Protein AF-A0A1J8Q5S9-F1 (afdb_monomer)

Foldseek 3Di:
DPDPVVVVVVVQVVLLVVLLVCLQDQEAAADDQHDLSSLLSQLPRQNHAYYEHEDPCQVVVVVSVVDPDRANARHQEYEYEDQDVVVVVVVVPDPSYVNHNYYYYDYDPVPPPPPDD

Structure (mmCIF, N/CA/C/O backbone):
data_AF-A0A1J8Q5S9-F1
#
_entry.id   AF-A0A1J8Q5S9-F1
#
loop_
_atom_site.group_PDB
_atom_site.id
_atom_site.type_symbol
_atom_site.label_atom_id
_atom_site.label_alt_id
_atom_site.label_comp_id
_atom_site.label_asym_id
_atom_site.label_entity_id
_atom_site.label_seq_id
_atom_site.pdbx_PDB_ins_code
_atom_site.Cartn_x
_atom_site.Cartn_y
_atom_site.Cartn_z
_atom_site.occupancy
_atom_site.B_iso_or_equiv
_atom_site.auth_seq_id
_atom_site.auth_comp_id
_atom_site.auth_asym_id
_atom_site.auth_atom_id
_atom_site.pdbx_PDB_model_num
ATOM 1 N N . MET A 1 1 ? -2.704 -5.771 -37.399 1.00 42.97 1 MET A N 1
ATOM 2 C CA . MET A 1 1 ? -1.958 -5.772 -36.122 1.00 42.97 1 MET A CA 1
ATOM 3 C C . MET A 1 1 ? -2.757 -4.924 -35.145 1.00 42.97 1 MET A C 1
ATOM 5 O O . MET A 1 1 ? -2.863 -3.734 -35.413 1.00 42.97 1 MET A O 1
ATOM 9 N N . PRO A 1 2 ? -3.425 -5.486 -34.123 1.00 45.12 2 PRO A N 1
ATOM 10 C CA . PRO A 1 2 ? -4.160 -4.662 -33.169 1.00 45.12 2 PRO A CA 1
ATOM 11 C C . PRO A 1 2 ? -3.167 -3.843 -32.331 1.00 45.12 2 PRO A C 1
ATOM 13 O O . PRO A 1 2 ? -2.099 -4.336 -31.963 1.00 45.12 2 PRO A O 1
ATOM 16 N N . ASN A 1 3 ? -3.511 -2.577 -32.092 1.00 44.75 3 ASN A N 1
ATOM 17 C CA . ASN A 1 3 ? -2.726 -1.609 -31.327 1.00 44.75 3 ASN A CA 1
ATOM 18 C C . ASN A 1 3 ? -2.443 -2.147 -29.916 1.00 44.75 3 ASN A C 1
ATOM 20 O O . ASN A 1 3 ? -3.359 -2.245 -29.102 1.00 44.75 3 ASN A O 1
ATOM 24 N N . ARG A 1 4 ? -1.175 -2.456 -29.610 1.00 51.84 4 ARG A N 1
ATOM 25 C CA . ARG A 1 4 ? -0.734 -2.925 -28.279 1.00 51.84 4 ARG A CA 1
ATOM 26 C C . ARG A 1 4 ? -1.072 -1.938 -27.149 1.00 51.84 4 ARG A C 1
ATOM 28 O O . ARG A 1 4 ? -1.242 -2.346 -26.003 1.00 51.84 4 ARG A O 1
ATOM 35 N N . GLU A 1 5 ? -1.212 -0.656 -27.468 1.00 51.53 5 GLU A N 1
ATOM 36 C CA . GLU A 1 5 ? -1.562 0.395 -26.505 1.00 51.53 5 GLU A CA 1
ATOM 37 C C . GLU A 1 5 ? -3.039 0.358 -26.086 1.00 51.53 5 GLU A C 1
ATOM 39 O O . GLU A 1 5 ? -3.342 0.544 -24.909 1.00 51.53 5 GLU A O 1
ATOM 44 N N . GLY A 1 6 ? -3.950 0.023 -27.010 1.00 52.69 6 GLY A N 1
ATOM 45 C CA . GLY A 1 6 ? -5.386 -0.061 -26.718 1.00 52.69 6 GLY A CA 1
ATOM 46 C C . GLY A 1 6 ? -5.711 -1.166 -25.713 1.00 52.69 6 GLY A C 1
ATOM 47 O O . GLY A 1 6 ? -6.517 -0.979 -24.810 1.00 52.69 6 GLY A O 1
ATOM 48 N N . THR A 1 7 ? -5.007 -2.295 -25.801 1.00 57.06 7 THR A N 1
ATOM 49 C CA . THR A 1 7 ? -5.205 -3.443 -24.903 1.00 57.06 7 THR A CA 1
ATOM 50 C C . THR A 1 7 ? -4.639 -3.195 -23.501 1.00 57.06 7 THR A C 1
ATOM 52 O O . THR A 1 7 ? -5.155 -3.718 -22.518 1.00 57.06 7 THR A O 1
ATOM 55 N N . THR A 1 8 ? -3.583 -2.385 -23.383 1.00 57.62 8 THR A N 1
ATOM 56 C CA . THR A 1 8 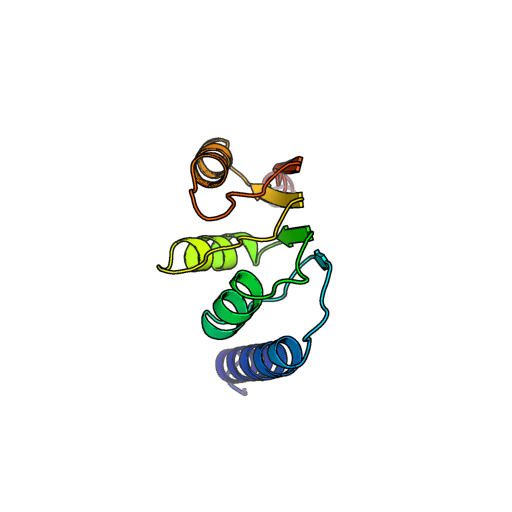? -2.894 -2.147 -22.103 1.00 57.62 8 THR A CA 1
ATOM 57 C C . THR A 1 8 ? -3.687 -1.193 -21.201 1.00 57.62 8 THR A C 1
ATOM 59 O O . THR A 1 8 ? -3.770 -1.409 -19.990 1.00 57.62 8 THR A O 1
ATOM 62 N N . LEU A 1 9 ? -4.325 -0.172 -21.785 1.00 62.06 9 LEU A N 1
ATOM 63 C CA . LEU A 1 9 ? -5.165 0.780 -21.051 1.00 62.06 9 LEU A CA 1
ATOM 64 C C . LEU A 1 9 ? -6.475 0.149 -20.556 1.00 62.06 9 LEU A C 1
ATOM 66 O O . LEU A 1 9 ? -6.868 0.386 -19.413 1.00 62.06 9 LEU A O 1
ATOM 70 N N . GLU A 1 10 ? -7.117 -0.702 -21.362 1.00 69.19 10 GLU A N 1
ATOM 71 C CA . GLU A 1 10 ? -8.340 -1.406 -20.945 1.00 69.19 10 GLU A CA 1
ATOM 72 C C . GLU A 1 10 ? -8.089 -2.377 -19.785 1.00 69.19 10 GLU A C 1
ATOM 74 O O . GLU A 1 10 ? -8.855 -2.405 -18.820 1.00 69.19 10 GLU A O 1
ATOM 79 N N . VAL A 1 11 ? -6.978 -3.122 -19.824 1.00 68.00 11 VAL A N 1
ATOM 80 C CA . VAL A 1 11 ? -6.598 -4.039 -18.738 1.00 68.00 11 VAL A CA 1
ATOM 81 C C . VAL A 1 11 ? -6.295 -3.273 -17.446 1.00 68.00 11 VAL A C 1
ATOM 83 O O . VAL A 1 11 ? -6.718 -3.705 -16.374 1.00 68.00 11 VAL A O 1
ATOM 86 N N . SER A 1 12 ? -5.625 -2.116 -17.528 1.00 67.44 12 SER A N 1
ATOM 87 C CA . SER A 1 12 ? -5.387 -1.254 -16.360 1.00 67.44 12 SER A CA 1
ATOM 88 C C . SER A 1 12 ? -6.699 -0.733 -15.762 1.00 67.44 12 SER A C 1
ATOM 90 O O . SER A 1 12 ? -6.877 -0.783 -14.545 1.00 67.44 12 SER A O 1
ATOM 92 N N . SER A 1 13 ? -7.659 -0.324 -16.600 1.00 74.00 13 SER A N 1
ATOM 93 C CA . SER A 1 13 ? -8.976 0.133 -16.140 1.00 74.00 13 SER A CA 1
ATOM 94 C C . SER A 1 13 ? -9.761 -0.980 -15.440 1.00 74.00 13 SER A C 1
ATOM 96 O O . SER A 1 13 ? -10.258 -0.778 -14.334 1.00 74.00 13 SER A O 1
ATOM 98 N N . LEU A 1 14 ? -9.826 -2.176 -16.031 1.00 76.62 14 LEU A N 1
ATOM 99 C CA . LEU A 1 14 ? -10.545 -3.313 -15.449 1.00 76.62 14 LEU A CA 1
ATOM 100 C C . LEU A 1 14 ? -9.934 -3.760 -14.109 1.00 76.62 14 LEU A C 1
ATOM 102 O O . LEU A 1 14 ? -10.652 -4.090 -13.158 1.00 76.62 14 LEU A O 1
ATOM 106 N N . LEU A 1 15 ? -8.601 -3.745 -14.013 1.00 73.81 15 LEU A N 1
ATOM 107 C CA . LEU A 1 15 ? -7.886 -4.039 -12.772 1.00 73.81 15 LEU A CA 1
ATOM 108 C C . LEU A 1 15 ? -8.162 -2.979 -11.708 1.00 73.81 15 LEU A C 1
ATOM 110 O O . LEU A 1 15 ? -8.454 -3.344 -10.571 1.00 73.81 15 LEU A O 1
ATOM 114 N N . SER A 1 16 ? -8.131 -1.695 -12.070 1.00 76.19 16 SER A N 1
ATOM 115 C CA . SER A 1 16 ? -8.490 -0.596 -11.170 1.00 76.19 16 SER A CA 1
ATOM 116 C C . SER A 1 16 ? -9.916 -0.729 -10.630 1.00 76.19 16 SER A C 1
ATOM 118 O O . SER A 1 16 ? -10.147 -0.499 -9.443 1.00 76.19 16 SER A O 1
ATOM 120 N N . ASP A 1 17 ? -10.877 -1.131 -11.457 1.00 79.56 17 ASP A N 1
ATOM 121 C CA . ASP A 1 17 ? -12.272 -1.321 -11.043 1.00 79.56 17 ASP A CA 1
ATOM 122 C C . ASP A 1 17 ? -12.416 -2.492 -10.072 1.00 79.56 17 ASP A C 1
ATOM 124 O O . ASP A 1 17 ? -13.043 -2.373 -9.016 1.00 79.56 17 ASP A O 1
ATOM 128 N N . THR A 1 18 ? -11.755 -3.604 -10.391 1.00 78.81 18 THR A N 1
ATOM 129 C CA . THR A 1 18 ? -11.713 -4.796 -9.538 1.00 78.81 18 THR A CA 1
ATOM 130 C C . THR A 1 18 ? -11.089 -4.468 -8.185 1.00 78.81 18 THR A C 1
ATOM 132 O O . THR A 1 18 ? -11.633 -4.805 -7.135 1.00 78.81 18 THR A O 1
ATOM 135 N N . VAL A 1 19 ? -9.981 -3.735 -8.193 1.00 78.00 19 VAL A N 1
ATOM 136 C CA . VAL A 1 19 ? -9.283 -3.259 -7.002 1.00 78.00 19 VAL A CA 1
ATOM 137 C C . VAL A 1 19 ? -10.174 -2.378 -6.123 1.00 78.00 19 VAL A C 1
ATOM 139 O O . VAL A 1 19 ? -10.199 -2.563 -4.906 1.00 78.00 19 VAL A O 1
ATOM 142 N N . ARG A 1 20 ? -10.951 -1.461 -6.713 1.00 77.69 20 ARG A N 1
ATOM 143 C CA . ARG A 1 20 ? -11.864 -0.577 -5.967 1.00 77.69 20 ARG A CA 1
ATOM 144 C C . ARG A 1 20 ? -13.019 -1.323 -5.291 1.00 77.69 20 ARG A C 1
ATOM 146 O O . ARG A 1 20 ? -13.657 -0.782 -4.390 1.00 77.69 20 ARG A O 1
ATOM 153 N N . SER A 1 21 ? -13.281 -2.573 -5.675 1.00 78.75 21 SER A N 1
ATOM 154 C CA . SER A 1 21 ? -14.240 -3.434 -4.971 1.00 78.75 21 SER A CA 1
ATOM 155 C C . SER A 1 21 ? -13.683 -4.013 -3.655 1.00 78.75 21 SER A C 1
ATOM 157 O O . SER A 1 21 ? -14.452 -4.433 -2.783 1.00 78.75 21 SER A O 1
ATOM 159 N N . CYS A 1 22 ? -12.359 -3.986 -3.455 1.00 80.81 22 CYS A N 1
ATOM 160 C CA . CYS A 1 22 ? -11.676 -4.582 -2.307 1.00 80.81 22 CYS A CA 1
ATOM 161 C C . CYS A 1 22 ? -11.723 -3.690 -1.053 1.00 80.81 22 CYS A C 1
ATOM 163 O O . CYS A 1 22 ? -10.738 -3.065 -0.670 1.00 80.81 22 CYS A O 1
ATOM 165 N N . LYS A 1 23 ? -12.849 -3.719 -0.330 1.00 84.12 23 LYS A N 1
ATOM 166 C CA . LYS A 1 23 ? -13.087 -2.891 0.876 1.00 84.12 23 LYS A CA 1
ATOM 167 C C . LYS A 1 23 ? -12.310 -3.295 2.137 1.00 84.12 23 LYS A C 1
ATOM 169 O O . LYS A 1 23 ? -12.392 -2.605 3.148 1.00 84.12 23 LYS A O 1
ATOM 174 N N . ARG A 1 24 ? -11.644 -4.451 2.131 1.00 88.38 24 ARG A N 1
ATOM 175 C CA . ARG A 1 24 ? -10.965 -5.028 3.311 1.00 88.38 24 ARG A CA 1
ATOM 176 C C . ARG A 1 24 ? -9.521 -5.417 3.024 1.00 88.38 24 ARG A C 1
ATOM 178 O O . ARG A 1 24 ? -8.978 -6.306 3.677 1.00 88.38 24 ARG A O 1
ATOM 185 N N . LEU A 1 25 ? -8.919 -4.809 2.006 1.00 89.94 25 LEU A N 1
ATOM 186 C CA . LEU A 1 25 ? -7.538 -5.100 1.663 1.00 89.94 25 LEU A CA 1
ATOM 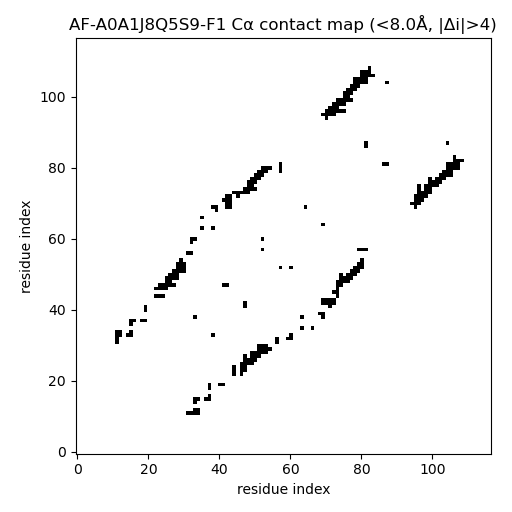187 C C . LEU A 1 25 ? -6.625 -4.630 2.801 1.00 89.94 25 LEU A C 1
ATOM 189 O O . LEU A 1 25 ? -6.642 -3.458 3.168 1.00 89.94 25 LEU A O 1
ATOM 193 N N . VAL A 1 26 ? -5.856 -5.564 3.363 1.00 91.75 26 VAL A N 1
ATOM 194 C CA . VAL A 1 26 ? -4.915 -5.285 4.461 1.00 91.75 26 VAL A CA 1
ATOM 195 C C . VAL A 1 26 ? -3.499 -5.072 3.947 1.00 91.75 26 VAL A C 1
ATOM 197 O O . VAL A 1 26 ? -2.750 -4.255 4.480 1.00 91.75 26 VAL A O 1
ATOM 200 N N . LYS A 1 27 ? -3.124 -5.815 2.904 1.00 92.25 27 LYS A N 1
ATOM 201 C CA . LYS A 1 27 ? -1.784 -5.788 2.324 1.00 92.25 27 LYS A CA 1
ATOM 202 C C . LYS A 1 27 ? -1.887 -5.675 0.812 1.00 92.25 27 LYS A C 1
ATOM 204 O O . LYS A 1 27 ? -2.545 -6.509 0.191 1.00 92.25 27 LYS A O 1
ATOM 209 N N . LEU A 1 28 ? -1.215 -4.685 0.238 1.00 88.56 28 LEU A N 1
ATOM 210 C CA . LEU A 1 28 ? -1.062 -4.526 -1.202 1.00 88.56 28 LEU A CA 1
ATOM 211 C C . LEU A 1 28 ? 0.399 -4.764 -1.574 1.00 88.56 28 LEU A C 1
ATOM 213 O O . LEU A 1 28 ? 1.254 -3.928 -1.306 1.00 88.56 28 LEU A O 1
ATOM 217 N N . ASN A 1 29 ? 0.675 -5.907 -2.197 1.00 86.62 29 ASN A N 1
ATOM 218 C CA . ASN A 1 29 ? 2.019 -6.293 -2.615 1.00 86.62 29 ASN A CA 1
ATOM 219 C C . ASN A 1 29 ? 2.087 -6.351 -4.136 1.00 86.62 29 ASN A C 1
ATOM 221 O O . ASN A 1 29 ? 1.243 -7.003 -4.746 1.00 86.62 29 ASN A O 1
ATOM 225 N N . ARG A 1 30 ? 3.124 -5.750 -4.729 1.00 81.25 30 ARG A N 1
ATOM 226 C CA . ARG A 1 30 ? 3.376 -5.778 -6.181 1.00 81.25 30 ARG A CA 1
ATOM 227 C C . ARG A 1 30 ? 2.140 -5.359 -6.992 1.00 81.25 30 ARG A C 1
ATOM 229 O O . ARG A 1 30 ? 1.684 -6.147 -7.823 1.00 81.25 30 ARG A O 1
ATOM 236 N N . PRO A 1 31 ? 1.565 -4.164 -6.748 1.00 78.12 31 PRO A N 1
ATOM 237 C CA . PRO A 1 31 ? 0.444 -3.716 -7.556 1.00 78.12 31 PRO A CA 1
ATOM 238 C C . PRO A 1 31 ? 0.849 -3.672 -9.041 1.00 78.12 31 PRO A C 1
ATOM 240 O O . PRO A 1 31 ? 1.983 -3.284 -9.356 1.00 78.12 31 PRO A O 1
ATOM 243 N N . PRO A 1 32 ? -0.053 -4.072 -9.958 1.00 75.06 32 PRO A N 1
ATOM 244 C CA . PRO A 1 32 ? 0.146 -3.847 -11.385 1.00 75.06 32 PRO A CA 1
ATOM 245 C C . PRO A 1 32 ? 0.154 -2.337 -11.683 1.00 75.06 32 PRO A C 1
ATOM 247 O O . PRO A 1 32 ? 0.021 -1.510 -10.781 1.00 75.06 32 PRO A O 1
ATOM 250 N N . LEU A 1 33 ? 0.295 -1.950 -12.952 1.00 75.94 33 LEU A N 1
ATOM 251 C CA . LEU A 1 33 ? 0.148 -0.545 -13.327 1.00 75.94 33 LEU A CA 1
ATOM 252 C C . LEU A 1 33 ? -1.309 -0.101 -13.116 1.00 75.94 33 LEU A C 1
ATOM 254 O O . LEU A 1 33 ? -2.209 -0.487 -13.866 1.00 75.94 33 LEU A O 1
ATOM 258 N N . LEU A 1 34 ? -1.523 0.692 -12.070 1.00 77.38 34 LEU A N 1
ATOM 259 C CA . LEU A 1 34 ? -2.819 1.222 -11.666 1.00 77.38 34 LEU A CA 1
ATOM 260 C C . LEU A 1 34 ? -2.942 2.693 -12.053 1.00 77.38 34 LEU A C 1
ATOM 262 O O . LEU A 1 34 ? -1.958 3.430 -12.050 1.00 77.38 34 LEU A O 1
ATOM 266 N N . ASN A 1 35 ? -4.165 3.127 -12.343 1.00 78.75 35 ASN A N 1
ATOM 267 C CA . ASN A 1 35 ? -4.461 4.540 -12.564 1.00 78.75 35 ASN A CA 1
ATOM 268 C C . ASN A 1 35 ? -4.553 5.331 -11.241 1.00 78.75 35 ASN A C 1
ATOM 270 O O . ASN A 1 35 ? -4.694 4.761 -10.157 1.00 78.75 35 ASN A O 1
ATOM 274 N N . SER A 1 36 ? -4.516 6.664 -11.338 1.00 78.88 36 SER A N 1
ATOM 275 C CA . SER A 1 36 ? -4.600 7.582 -10.188 1.00 78.88 36 SER A CA 1
ATOM 276 C C . SER A 1 36 ? -5.836 7.329 -9.303 1.00 78.88 36 SER A C 1
ATOM 278 O O . SER A 1 36 ? -5.742 7.309 -8.077 1.00 78.88 36 SER A O 1
ATOM 280 N N . ALA A 1 37 ? -6.988 7.006 -9.904 1.00 82.38 37 ALA A N 1
ATOM 281 C CA . ALA A 1 37 ? -8.217 6.712 -9.162 1.00 82.38 37 ALA A CA 1
ATOM 282 C C . ALA A 1 37 ? -8.098 5.483 -8.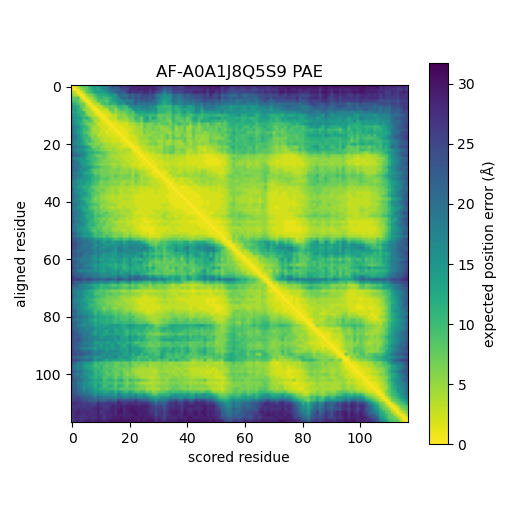238 1.00 82.38 37 ALA A C 1
ATOM 284 O O . ALA A 1 37 ? -8.658 5.479 -7.140 1.00 82.38 37 ALA A O 1
ATOM 285 N N . ALA A 1 38 ? -7.374 4.441 -8.656 1.00 84.19 38 ALA A N 1
ATOM 286 C CA . ALA A 1 38 ? -7.126 3.271 -7.818 1.00 84.19 38 ALA A CA 1
ATOM 287 C C . ALA A 1 38 ? -6.150 3.582 -6.675 1.00 84.19 38 ALA A C 1
ATOM 289 O O . ALA A 1 38 ? -6.380 3.149 -5.546 1.00 84.19 38 ALA A O 1
ATOM 290 N N . TRP A 1 39 ? -5.115 4.386 -6.929 1.00 85.56 39 TRP A N 1
ATOM 291 C CA . TRP A 1 39 ? -4.212 4.851 -5.874 1.00 85.56 39 TRP A CA 1
ATOM 292 C C . TRP A 1 39 ? -4.929 5.715 -4.836 1.00 85.56 39 TRP A C 1
ATOM 294 O O . TRP A 1 39 ? -4.771 5.470 -3.642 1.00 85.56 39 TRP A O 1
ATOM 304 N N . LYS A 1 40 ? -5.808 6.627 -5.271 1.00 85.50 40 LYS A N 1
ATOM 305 C CA . LYS A 1 40 ? -6.642 7.445 -4.376 1.00 85.50 40 LYS A CA 1
ATOM 306 C C . LYS A 1 40 ? -7.624 6.617 -3.551 1.00 85.50 40 LYS A C 1
ATOM 308 O O . LYS A 1 40 ? -7.929 6.954 -2.40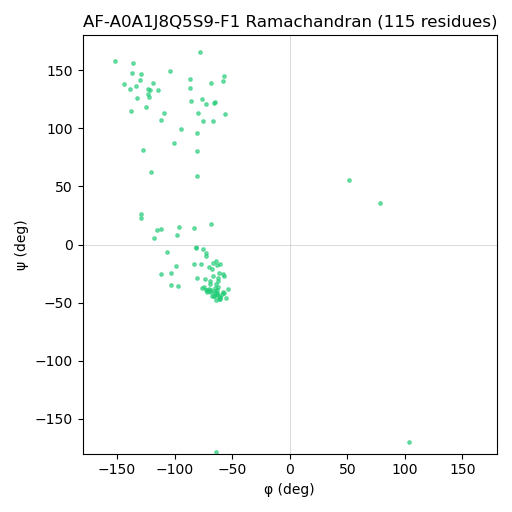9 1.00 85.50 40 LYS A O 1
ATOM 313 N N . TYR A 1 41 ? -8.137 5.524 -4.109 1.00 87.69 41 TYR A N 1
ATOM 314 C CA . TYR A 1 41 ? -8.952 4.586 -3.340 1.00 87.69 41 TYR A CA 1
ATOM 315 C C . TYR A 1 41 ? -8.131 3.897 -2.244 1.00 87.69 41 TYR A C 1
ATOM 317 O O . TYR A 1 41 ? -8.590 3.783 -1.110 1.00 87.69 41 TYR A O 1
ATOM 325 N N . PHE A 1 42 ? -6.915 3.456 -2.571 1.00 87.00 42 PHE A N 1
ATOM 326 C CA . PHE A 1 42 ? -6.048 2.763 -1.624 1.00 87.00 42 PHE A CA 1
ATOM 327 C C . PHE A 1 42 ? -5.490 3.651 -0.522 1.00 87.00 42 PHE A C 1
ATOM 329 O O . PHE A 1 42 ? -5.428 3.187 0.615 1.00 87.00 42 PHE A O 1
ATOM 336 N N . SER A 1 43 ? -5.122 4.897 -0.823 1.00 86.56 43 SER A N 1
ATOM 337 C CA . SER A 1 43 ? -4.663 5.846 0.195 1.00 86.56 43 SER A CA 1
ATOM 338 C C . SER A 1 43 ? -5.722 6.036 1.287 1.00 86.56 43 SER A C 1
ATOM 340 O O . SER A 1 43 ? -5.433 5.927 2.476 1.00 86.56 43 SER A O 1
ATOM 342 N N . ASN A 1 44 ? -6.988 6.137 0.879 1.00 88.25 44 ASN A N 1
ATOM 343 C CA . ASN A 1 44 ? -8.130 6.296 1.777 1.00 88.25 44 ASN A CA 1
ATOM 344 C C . ASN A 1 44 ? -8.644 4.995 2.416 1.00 88.25 44 ASN A C 1
ATOM 346 O O . ASN A 1 44 ? -9.600 5.037 3.194 1.00 88.25 44 ASN A O 1
ATOM 350 N N . LEU A 1 45 ? -8.073 3.828 2.100 1.00 90.19 45 LEU A N 1
ATOM 351 C CA . LEU A 1 45 ? -8.594 2.559 2.599 1.00 90.19 45 LEU A CA 1
ATOM 352 C C . LEU A 1 45 ? -8.135 2.325 4.052 1.00 90.19 45 LEU A C 1
ATOM 354 O O . LEU A 1 45 ? -6.956 2.055 4.286 1.00 90.19 45 LEU A O 1
ATOM 358 N N . PRO A 1 46 ? -9.042 2.333 5.052 1.00 89.25 46 PRO A N 1
ATOM 359 C CA . PRO A 1 46 ? -8.647 2.285 6.461 1.00 89.25 46 PRO A CA 1
ATOM 360 C C . PRO A 1 46 ? -8.063 0.937 6.883 1.00 89.25 46 PRO A C 1
ATOM 362 O O . PRO A 1 46 ? -7.396 0.832 7.908 1.00 89.25 46 PRO A O 1
ATOM 365 N N . THR A 1 47 ? -8.324 -0.114 6.106 1.00 91.94 47 THR A N 1
ATOM 366 C CA . THR A 1 47 ? -7.798 -1.449 6.378 1.00 91.94 47 THR A CA 1
ATOM 367 C C . THR A 1 47 ? -6.386 -1.646 5.848 1.00 91.94 47 THR A C 1
ATOM 369 O O . THR A 1 47 ? -5.747 -2.613 6.258 1.00 91.94 47 THR A O 1
ATOM 372 N N . LEU A 1 48 ? -5.910 -0.782 4.944 1.00 92.62 48 LEU A N 1
ATOM 373 C CA . LEU A 1 48 ? -4.623 -0.956 4.286 1.00 92.62 48 LEU A CA 1
ATOM 374 C C . LEU A 1 48 ? -3.486 -0.610 5.251 1.00 92.62 48 LEU A C 1
ATOM 376 O O . LEU A 1 48 ? -3.223 0.551 5.543 1.00 92.62 48 LEU A O 1
ATOM 380 N N . ASP A 1 49 ? -2.808 -1.647 5.730 1.00 93.62 49 ASP A N 1
ATOM 381 C CA . ASP A 1 49 ? -1.728 -1.554 6.714 1.00 93.62 49 ASP A CA 1
ATOM 382 C C . ASP A 1 49 ? -0.346 -1.702 6.064 1.00 93.62 49 ASP A C 1
ATOM 384 O O . ASP A 1 49 ? 0.626 -1.076 6.489 1.00 93.62 49 ASP A O 1
ATOM 388 N N . THR A 1 50 ? -0.241 -2.536 5.027 1.00 93.12 50 THR A N 1
ATOM 389 C CA . THR A 1 50 ? 1.026 -2.825 4.349 1.00 93.12 50 THR A CA 1
ATOM 390 C C . THR A 1 50 ? 0.934 -2.489 2.867 1.00 93.12 50 THR A C 1
ATOM 392 O O . THR A 1 50 ? 0.061 -3.006 2.168 1.00 93.12 50 THR A O 1
ATOM 395 N N . LEU A 1 51 ? 1.874 -1.687 2.375 1.00 89.88 51 LEU A N 1
ATOM 396 C CA . LEU A 1 51 ? 2.026 -1.364 0.962 1.00 89.88 51 LEU A CA 1
ATOM 397 C C . LEU A 1 51 ? 3.433 -1.740 0.500 1.00 89.88 51 LEU A C 1
ATOM 399 O O . LEU A 1 51 ? 4.428 -1.384 1.128 1.00 89.88 51 LEU A O 1
ATOM 403 N N . SER A 1 52 ? 3.536 -2.479 -0.598 1.00 88.88 52 SER A N 1
ATOM 404 C CA . SER A 1 52 ? 4.824 -2.863 -1.160 1.00 88.88 52 SER A CA 1
ATOM 405 C C . SER A 1 52 ? 4.837 -2.750 -2.681 1.00 88.88 52 SER A C 1
ATOM 407 O O . SER A 1 52 ? 4.125 -3.480 -3.374 1.00 88.88 52 SER A O 1
ATOM 409 N N . ILE A 1 53 ? 5.660 -1.842 -3.201 1.00 82.31 53 ILE A N 1
ATOM 410 C CA . ILE A 1 53 ? 5.729 -1.473 -4.618 1.00 82.31 53 ILE A CA 1
ATOM 411 C C . ILE A 1 53 ? 7.033 -2.010 -5.204 1.00 82.31 53 ILE A C 1
ATOM 413 O O . ILE A 1 53 ? 8.120 -1.573 -4.839 1.00 82.31 53 ILE A O 1
ATOM 417 N N . PHE A 1 54 ? 6.940 -2.972 -6.122 1.00 76.50 54 PHE A N 1
ATOM 418 C CA . PHE A 1 54 ? 8.117 -3.622 -6.690 1.00 76.50 54 PHE A CA 1
ATOM 419 C C . PHE A 1 54 ? 7.998 -3.809 -8.212 1.00 76.50 54 PHE A C 1
ATOM 421 O O . PHE A 1 54 ? 6.905 -4.095 -8.694 1.00 76.50 54 PHE A O 1
ATOM 428 N N . GLY A 1 55 ? 9.124 -3.754 -8.939 1.00 63.88 55 GLY A N 1
ATOM 429 C CA . GLY A 1 55 ? 9.214 -4.076 -10.375 1.00 63.88 55 GLY A CA 1
ATOM 430 C C . GLY A 1 55 ? 9.318 -2.862 -11.310 1.00 63.88 55 GLY A C 1
ATOM 431 O O . GLY A 1 55 ? 9.503 -1.736 -10.869 1.00 63.88 55 GLY A O 1
ATOM 432 N N . SER A 1 56 ? 9.187 -3.070 -12.624 1.00 57.59 56 SER A N 1
ATOM 433 C CA . SER A 1 56 ? 9.258 -1.997 -13.639 1.00 57.59 56 SER A CA 1
ATOM 434 C C . SER A 1 56 ? 8.141 -0.949 -13.518 1.00 57.59 56 SER A C 1
ATOM 436 O O . SER A 1 56 ? 8.274 0.161 -14.030 1.00 57.59 56 SER A O 1
ATOM 438 N N . SER A 1 57 ? 7.063 -1.271 -12.797 1.00 56.56 57 SER A N 1
ATOM 439 C CA . SER A 1 57 ? 5.973 -0.353 -12.451 1.00 56.56 57 SER A CA 1
ATOM 440 C C . SER A 1 57 ? 6.356 0.677 -11.386 1.00 56.56 57 SER A C 1
ATOM 442 O O . SER A 1 57 ? 5.572 1.584 -11.122 1.00 56.56 57 SER A O 1
ATOM 444 N N . VAL A 1 58 ? 7.543 0.567 -10.783 1.00 59.16 58 VAL A N 1
ATOM 445 C CA . VAL A 1 58 ? 8.031 1.444 -9.712 1.00 59.16 58 VAL A CA 1
ATOM 446 C C . VAL A 1 58 ? 8.127 2.904 -10.161 1.00 59.16 58 VAL A C 1
ATOM 448 O O . VAL A 1 58 ? 7.600 3.769 -9.471 1.00 59.16 58 VAL A O 1
ATOM 451 N N . LEU A 1 59 ? 8.702 3.183 -11.336 1.00 58.38 59 LEU A N 1
ATOM 452 C CA . LEU A 1 59 ? 8.822 4.558 -11.848 1.00 58.38 59 LEU A CA 1
ATOM 453 C C . LEU A 1 59 ? 7.447 5.200 -12.090 1.00 58.38 59 LEU A C 1
ATOM 455 O O . LEU A 1 59 ? 7.215 6.337 -11.694 1.00 58.38 59 LEU A O 1
ATOM 459 N N . GLY A 1 60 ? 6.512 4.446 -12.680 1.00 59.84 60 GLY A N 1
ATOM 460 C CA . GLY A 1 60 ? 5.139 4.914 -12.895 1.00 59.84 60 GLY A CA 1
ATOM 461 C C . GLY A 1 60 ? 4.342 5.048 -11.596 1.00 59.84 60 GLY A C 1
ATOM 462 O O . GLY A 1 60 ? 3.542 5.964 -11.462 1.00 59.84 60 GLY A O 1
ATOM 463 N N . SER A 1 61 ? 4.582 4.175 -10.617 1.00 64.31 61 SER A N 1
ATOM 464 C CA . SER A 1 61 ? 3.908 4.229 -9.316 1.00 64.31 61 SER A CA 1
ATOM 465 C C . SER A 1 61 ? 4.413 5.395 -8.469 1.00 64.31 61 SER A C 1
ATOM 467 O O . SER A 1 61 ? 3.603 6.062 -7.844 1.00 64.31 61 SER A O 1
ATOM 469 N N . PHE A 1 62 ? 5.717 5.697 -8.484 1.00 65.25 62 PHE A N 1
AT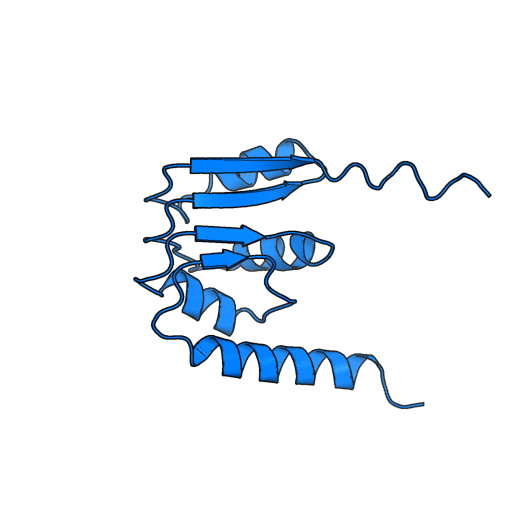OM 470 C CA . PHE A 1 62 ? 6.270 6.864 -7.788 1.00 65.25 62 PHE A CA 1
ATOM 471 C C . PHE A 1 62 ? 5.844 8.187 -8.415 1.00 65.25 62 PHE A C 1
ATOM 473 O O . PHE A 1 62 ? 5.489 9.099 -7.677 1.00 65.25 62 PHE A O 1
ATOM 480 N N . ALA A 1 63 ? 5.774 8.262 -9.746 1.00 63.88 63 ALA A N 1
ATOM 481 C CA . ALA A 1 63 ? 5.216 9.425 -10.434 1.00 63.88 63 ALA A CA 1
ATOM 482 C C . ALA A 1 63 ? 3.729 9.656 -10.096 1.00 63.88 63 ALA A C 1
ATOM 484 O O . ALA A 1 63 ? 3.253 10.785 -10.120 1.00 63.88 63 ALA A O 1
ATOM 485 N N . LEU A 1 64 ? 2.990 8.591 -9.767 1.00 63.06 64 LEU A N 1
ATOM 486 C CA . LEU A 1 64 ? 1.609 8.689 -9.286 1.00 63.06 64 LEU A CA 1
ATOM 487 C C . LEU A 1 64 ? 1.533 9.033 -7.795 1.00 63.06 64 LEU A C 1
ATOM 489 O O . LEU A 1 64 ? 0.580 9.686 -7.392 1.00 63.06 64 LEU A O 1
ATOM 493 N N . LEU A 1 65 ? 2.532 8.643 -6.996 1.00 66.62 65 LEU A N 1
ATOM 494 C CA . LEU A 1 65 ? 2.708 9.156 -5.635 1.00 66.62 65 LEU A CA 1
ATOM 495 C C . LEU A 1 65 ? 3.065 10.649 -5.636 1.00 66.62 65 LEU A C 1
ATOM 497 O O . LEU A 1 65 ? 2.764 11.335 -4.674 1.00 66.62 65 LEU A O 1
ATOM 501 N N . ASP A 1 66 ? 3.696 11.161 -6.695 1.00 63.56 66 ASP A N 1
ATOM 502 C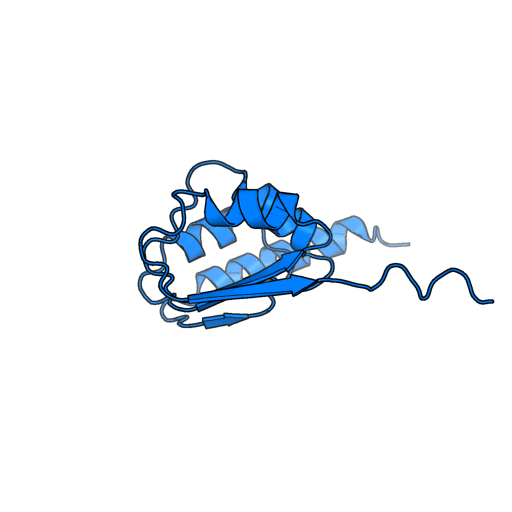 CA . ASP A 1 66 ? 3.936 12.598 -6.910 1.00 63.56 66 ASP A CA 1
ATOM 503 C C . ASP A 1 66 ? 2.689 13.381 -7.363 1.00 63.56 66 ASP A C 1
ATOM 505 O O . ASP A 1 66 ? 2.768 14.597 -7.518 1.00 63.56 66 ASP A O 1
ATOM 509 N N . GLN A 1 67 ? 1.544 12.724 -7.595 1.00 61.44 67 GLN A N 1
ATOM 510 C CA . GLN A 1 67 ? 0.284 13.433 -7.829 1.00 61.44 67 GLN A CA 1
ATOM 511 C C . GLN A 1 67 ? -0.413 13.757 -6.505 1.00 61.44 67 GLN A C 1
ATOM 513 O O . GLN A 1 67 ? -0.551 12.894 -5.639 1.00 61.44 67 GLN A O 1
ATOM 518 N N . ASP A 1 68 ? -0.885 14.999 -6.393 1.00 58.69 68 ASP A N 1
ATOM 519 C CA . ASP A 1 68 ? -1.478 15.555 -5.176 1.00 58.69 68 ASP A CA 1
ATOM 520 C C . ASP A 1 68 ? -2.688 14.748 -4.643 1.00 58.69 68 ASP A C 1
ATOM 522 O O . ASP A 1 68 ? -3.520 14.232 -5.399 1.00 58.69 68 ASP A O 1
ATOM 526 N N . ASP A 1 69 ? -2.785 14.711 -3.306 1.00 68.38 69 ASP A N 1
ATOM 527 C CA . ASP A 1 69 ? -3.824 14.113 -2.444 1.00 68.38 69 ASP A CA 1
ATOM 528 C C . ASP A 1 69 ? -3.799 12.579 -2.235 1.00 68.38 69 ASP A C 1
ATOM 530 O O . ASP A 1 69 ? -4.856 11.939 -2.105 1.00 68.38 69 ASP A O 1
ATOM 534 N N . LEU A 1 70 ? -2.619 11.951 -2.167 1.00 80.06 70 LEU A N 1
ATOM 535 C CA . LEU A 1 70 ? -2.491 10.553 -1.728 1.00 80.06 70 LEU A CA 1
ATOM 536 C C . LEU A 1 70 ? -2.032 10.429 -0.270 1.00 80.06 70 LEU A C 1
ATOM 538 O O . LEU A 1 70 ? -0.862 10.204 0.009 1.00 80.06 70 LEU A O 1
ATOM 542 N N . ASP A 1 71 ? -2.986 10.446 0.659 1.00 81.94 71 ASP A N 1
ATOM 543 C CA . ASP A 1 71 ? -2.696 10.270 2.086 1.00 81.94 71 ASP A CA 1
ATOM 544 C C . ASP A 1 71 ? -2.848 8.809 2.531 1.00 81.94 71 ASP A C 1
ATOM 546 O O . ASP A 1 71 ? -3.950 8.340 2.813 1.00 81.94 71 ASP A O 1
ATOM 550 N N . PHE A 1 72 ? -1.749 8.065 2.645 1.00 85.81 72 PHE A N 1
ATOM 551 C CA . PHE A 1 72 ? -1.733 6.694 3.171 1.00 85.81 72 PHE A CA 1
ATOM 552 C C . PHE A 1 72 ? -1.761 6.677 4.706 1.00 85.81 72 PHE A C 1
ATOM 554 O O . PHE A 1 72 ? -0.890 6.112 5.374 1.00 85.81 72 PHE A O 1
ATOM 561 N N . LEU A 1 73 ? -2.815 7.263 5.282 1.00 84.62 73 LEU A N 1
ATOM 562 C CA . LEU A 1 73 ? -2.93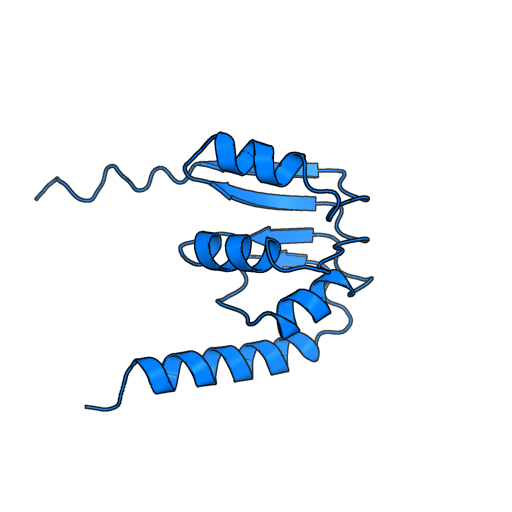8 7.530 6.720 1.00 84.62 73 LEU A CA 1
ATOM 563 C C . LEU A 1 73 ? -2.808 6.286 7.605 1.00 84.62 73 LEU A C 1
ATOM 565 O O . LEU A 1 73 ? -2.407 6.395 8.762 1.00 84.62 73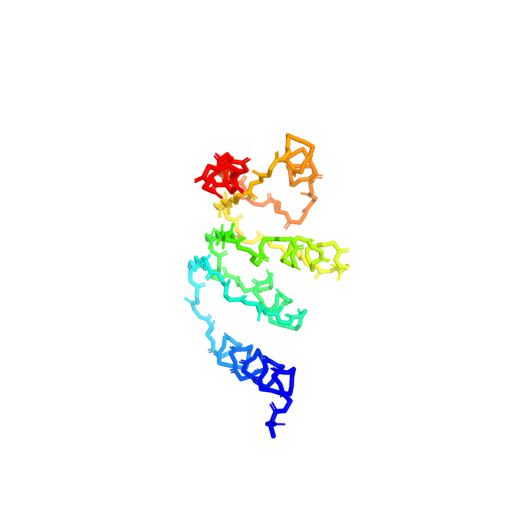 LEU A O 1
ATOM 569 N N . ASN A 1 74 ? -3.156 5.108 7.085 1.00 90.00 74 ASN A N 1
ATOM 570 C CA . ASN A 1 74 ? -3.219 3.863 7.854 1.00 90.00 74 ASN A CA 1
ATOM 571 C C . ASN A 1 74 ? -2.068 2.894 7.555 1.00 90.00 74 ASN A C 1
ATOM 573 O O . ASN A 1 74 ? -1.915 1.897 8.265 1.00 90.00 74 ASN A O 1
ATOM 577 N N . VAL A 1 75 ? -1.227 3.196 6.561 1.00 90.88 75 VAL A N 1
ATOM 578 C CA . VAL A 1 75 ? -0.111 2.327 6.187 1.00 90.88 75 VAL A CA 1
ATOM 579 C C . VAL A 1 75 ? 0.979 2.407 7.253 1.00 90.88 75 VAL A C 1
ATOM 581 O O . VAL A 1 75 ? 1.544 3.462 7.531 1.00 90.88 75 VAL A O 1
ATOM 584 N N . ARG A 1 76 ? 1.293 1.256 7.851 1.00 92.12 76 ARG A N 1
ATOM 585 C CA . ARG A 1 76 ? 2.329 1.096 8.882 1.00 92.12 76 ARG A CA 1
ATOM 586 C C . ARG A 1 76 ? 3.600 0.468 8.346 1.00 92.12 76 ARG A C 1
ATOM 588 O O . ARG A 1 76 ? 4.660 0.658 8.943 1.00 92.12 76 ARG A O 1
ATOM 595 N N . THR A 1 77 ? 3.490 -0.291 7.260 1.00 92.00 77 THR A N 1
ATOM 596 C CA . THR A 1 77 ? 4.622 -0.955 6.617 1.00 92.00 77 THR A CA 1
ATOM 597 C C . THR A 1 77 ? 4.679 -0.556 5.151 1.00 92.00 77 THR A C 1
ATOM 599 O O . THR A 1 77 ? 3.754 -0.863 4.401 1.00 92.00 77 THR A O 1
ATOM 602 N N . PHE A 1 78 ? 5.771 0.087 4.739 1.00 88.44 78 PHE A N 1
ATOM 603 C CA . PHE A 1 78 ? 6.0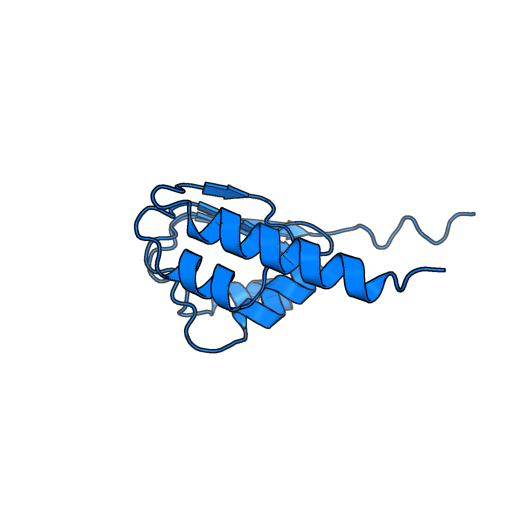20 0.448 3.344 1.00 88.44 78 PHE A CA 1
ATOM 604 C C . PHE A 1 78 ? 7.283 -0.237 2.825 1.00 88.44 78 PHE A C 1
ATOM 606 O O . PHE A 1 78 ? 8.277 -0.368 3.541 1.00 88.44 78 PHE A O 1
ATOM 613 N N . SER A 1 79 ? 7.264 -0.733 1.592 1.00 87.56 79 SER A N 1
ATOM 614 C CA . SER A 1 79 ? 8.442 -1.357 0.987 1.00 87.56 79 SER A CA 1
ATOM 615 C C . SER A 1 79 ? 8.542 -1.050 -0.495 1.00 87.56 79 SER A C 1
ATOM 617 O O . SER A 1 79 ? 7.534 -1.113 -1.195 1.00 87.56 79 SER A O 1
ATOM 619 N N . PHE A 1 80 ? 9.741 -0.748 -0.988 1.00 82.94 80 PHE A N 1
ATOM 620 C CA . PHE A 1 80 ? 9.921 -0.429 -2.403 1.00 82.94 80 PHE A CA 1
ATOM 621 C C . PHE A 1 80 ? 11.308 -0.757 -2.954 1.00 82.94 80 PHE A C 1
ATOM 623 O O . PHE A 1 80 ? 12.280 -0.849 -2.200 1.00 82.94 80 PHE A O 1
ATOM 630 N N . TYR A 1 81 ? 11.384 -0.926 -4.279 1.00 78.94 81 TYR A N 1
ATOM 631 C CA . TYR A 1 81 ? 12.658 -0.915 -5.001 1.00 78.94 81 TYR A CA 1
ATOM 632 C C . TYR A 1 81 ? 13.052 0.509 -5.383 1.00 78.94 81 TYR A C 1
ATOM 634 O O . TYR A 1 81 ? 12.208 1.294 -5.804 1.00 78.94 81 TYR A O 1
ATOM 642 N N . THR A 1 82 ? 14.341 0.811 -5.313 1.00 72.44 82 THR A N 1
ATOM 643 C CA . THR A 1 82 ? 14.927 2.021 -5.890 1.00 72.44 82 THR A CA 1
ATOM 644 C C . THR A 1 82 ? 16.226 1.693 -6.622 1.00 72.44 82 THR A C 1
ATOM 646 O O . THR A 1 82 ? 16.887 0.697 -6.322 1.00 72.44 82 THR A O 1
ATOM 649 N N . ARG A 1 83 ? 16.606 2.543 -7.578 1.00 73.00 83 ARG A N 1
ATOM 650 C CA . ARG A 1 83 ? 17.931 2.530 -8.214 1.00 73.00 83 ARG A CA 1
ATOM 651 C C . ARG A 1 83 ? 18.869 3.577 -7.624 1.00 73.00 83 ARG A C 1
ATOM 653 O O . ARG A 1 83 ? 20.079 3.463 -7.793 1.00 73.00 83 ARG A O 1
ATOM 660 N N . MET A 1 84 ? 18.334 4.582 -6.933 1.00 70.19 84 MET A N 1
ATOM 661 C CA . MET A 1 84 ? 19.104 5.695 -6.390 1.00 70.19 84 MET A CA 1
ATOM 662 C C . MET A 1 84 ? 18.784 5.928 -4.912 1.00 70.19 84 MET A C 1
ATOM 664 O O . MET A 1 84 ? 17.636 5.884 -4.469 1.00 70.19 84 MET A O 1
ATOM 668 N N . ALA A 1 85 ? 19.817 6.258 -4.136 1.00 68.12 85 ALA A N 1
ATOM 669 C CA . ALA A 1 85 ? 19.647 6.688 -2.747 1.00 68.12 85 ALA A CA 1
ATOM 670 C C . ALA A 1 85 ? 18.812 7.983 -2.629 1.00 68.12 85 ALA A C 1
ATOM 672 O O . ALA A 1 85 ? 18.175 8.220 -1.604 1.00 68.12 85 ALA A O 1
ATOM 673 N N . ALA A 1 86 ? 18.780 8.805 -3.685 1.00 68.81 86 ALA A N 1
ATOM 674 C CA . ALA A 1 86 ? 17.940 9.998 -3.749 1.00 68.81 86 ALA A CA 1
ATOM 675 C C . ALA A 1 86 ? 16.446 9.648 -3.643 1.00 68.81 86 ALA A C 1
ATOM 677 O O . ALA A 1 86 ? 15.763 10.202 -2.787 1.00 68.81 86 ALA A O 1
ATOM 678 N N . ASP A 1 87 ? 15.970 8.649 -4.395 1.00 67.12 87 ASP A N 1
ATOM 679 C CA . ASP A 1 87 ? 14.563 8.221 -4.348 1.00 67.12 87 ASP A CA 1
ATOM 680 C C . ASP A 1 87 ? 14.185 7.690 -2.956 1.00 67.12 87 ASP A C 1
ATOM 682 O O . ASP A 1 87 ? 13.057 7.863 -2.497 1.00 67.12 87 ASP A O 1
ATOM 686 N N . ALA A 1 88 ? 15.150 7.093 -2.242 1.00 67.75 88 ALA A N 1
ATOM 687 C CA . ALA A 1 88 ? 14.960 6.677 -0.857 1.00 67.75 88 ALA A CA 1
ATOM 688 C C . ALA A 1 88 ? 14.622 7.855 0.058 1.00 67.75 88 ALA A C 1
ATOM 690 O O . ALA A 1 88 ? 13.721 7.778 0.891 1.00 67.75 88 ALA A O 1
ATOM 691 N N . THR A 1 89 ? 15.368 8.944 -0.110 1.00 68.19 89 THR A N 1
ATOM 692 C CA . THR A 1 89 ? 15.246 10.142 0.717 1.00 68.19 89 THR A CA 1
ATOM 693 C C . THR A 1 89 ? 13.950 10.873 0.385 1.00 68.19 89 THR A C 1
ATOM 695 O O . THR A 1 89 ? 13.229 11.255 1.302 1.00 68.19 89 THR A O 1
ATOM 698 N N . THR A 1 90 ? 13.599 10.952 -0.902 1.00 69.12 90 THR A N 1
ATOM 699 C CA . THR A 1 90 ? 12.315 11.485 -1.372 1.00 69.12 90 THR A CA 1
ATOM 700 C C . THR A 1 90 ? 11.141 10.759 -0.726 1.00 69.12 90 THR A C 1
ATOM 702 O O . THR A 1 90 ? 10.232 11.402 -0.225 1.00 69.12 90 THR A O 1
ATOM 705 N N . VAL A 1 91 ? 11.163 9.427 -0.667 1.00 68.44 91 VAL A N 1
ATOM 706 C CA . VAL A 1 91 ? 10.085 8.652 -0.035 1.00 68.44 91 VAL A CA 1
ATOM 707 C C . VAL A 1 91 ? 10.029 8.837 1.482 1.00 68.44 91 VAL A C 1
ATOM 709 O O . VAL A 1 91 ? 8.945 8.903 2.046 1.00 68.44 91 VAL A O 1
ATOM 712 N N . ILE A 1 92 ? 11.172 8.880 2.168 1.00 68.06 92 ILE A N 1
ATOM 713 C CA . ILE A 1 92 ? 11.199 9.005 3.636 1.00 68.06 92 ILE A CA 1
ATOM 714 C C . ILE A 1 92 ? 10.727 10.394 4.087 1.00 68.06 92 ILE A C 1
ATOM 716 O O . ILE A 1 92 ? 10.148 10.525 5.162 1.00 68.06 92 ILE A O 1
ATOM 720 N N . GLN A 1 93 ? 10.969 11.428 3.281 1.00 68.50 93 GLN A N 1
ATOM 721 C CA . GLN A 1 93 ? 10.589 12.809 3.592 1.00 68.50 93 GLN A CA 1
ATOM 722 C C . GLN A 1 93 ? 9.121 13.135 3.280 1.00 68.50 93 GLN A C 1
ATOM 724 O O . GLN A 1 93 ? 8.674 14.246 3.562 1.00 68.50 93 GLN A O 1
ATOM 729 N N . ARG A 1 94 ? 8.368 12.187 2.717 1.00 69.75 94 ARG A N 1
ATOM 730 C CA . ARG A 1 94 ? 6.984 12.388 2.289 1.00 69.75 94 ARG A CA 1
ATOM 731 C C . ARG A 1 94 ? 5.994 12.406 3.463 1.00 69.75 94 ARG A C 1
ATOM 733 O O . ARG A 1 94 ? 5.960 11.436 4.229 1.00 69.75 94 ARG A O 1
ATOM 740 N N . PRO A 1 95 ? 5.168 13.461 3.619 1.00 68.19 95 PRO A N 1
ATOM 741 C CA . PRO A 1 95 ? 4.104 13.502 4.626 1.00 68.19 95 PRO A CA 1
ATOM 742 C C . PRO A 1 95 ? 2.995 12.453 4.420 1.00 68.19 95 PRO A C 1
ATOM 744 O O . PRO A 1 95 ? 2.239 12.192 5.353 1.00 68.19 95 PRO A O 1
ATOM 747 N N . GLU A 1 96 ? 2.916 11.823 3.246 1.00 76.31 96 GLU A N 1
ATOM 748 C CA . GLU A 1 96 ? 1.866 10.890 2.816 1.00 76.31 96 GLU A CA 1
ATOM 749 C C . GLU A 1 96 ? 1.737 9.633 3.702 1.00 76.31 96 GLU A C 1
ATOM 751 O O . GLU A 1 96 ? 0.713 8.952 3.660 1.00 76.31 96 GLU A O 1
ATOM 756 N N . PHE A 1 97 ? 2.742 9.307 4.527 1.00 82.44 97 PHE A N 1
ATOM 757 C CA . PHE A 1 97 ? 2.759 8.110 5.383 1.00 82.44 97 PHE A CA 1
ATOM 758 C C . PHE A 1 97 ? 2.882 8.441 6.885 1.00 82.44 97 PHE A C 1
ATOM 760 O O . PHE A 1 97 ? 3.837 8.013 7.543 1.00 82.44 97 PHE A O 1
ATOM 767 N N . PRO A 1 98 ? 1.911 9.148 7.492 1.00 82.25 98 PRO A N 1
ATOM 768 C CA . PRO A 1 98 ? 2.033 9.627 8.873 1.00 82.25 98 PRO A CA 1
ATOM 769 C C . PRO A 1 98 ? 2.044 8.504 9.926 1.00 82.25 98 PRO A C 1
ATOM 771 O O . PRO A 1 98 ? 2.526 8.702 11.039 1.00 82.25 98 PRO A O 1
ATOM 774 N N . SER A 1 99 ? 1.532 7.314 9.594 1.00 86.88 99 SER A N 1
ATOM 775 C CA . SER A 1 99 ? 1.474 6.154 10.500 1.00 86.88 99 SER A CA 1
ATOM 776 C C . SER A 1 99 ? 2.611 5.148 10.301 1.00 86.88 99 SER A C 1
ATOM 778 O O . SER A 1 99 ? 2.570 4.058 10.888 1.00 86.88 99 SER A O 1
ATOM 780 N N . LEU A 1 100 ? 3.610 5.468 9.474 1.00 87.88 100 LEU A N 1
ATOM 781 C CA . LEU A 1 100 ? 4.650 4.521 9.094 1.00 87.88 100 LEU A CA 1
ATOM 782 C C . LEU A 1 100 ? 5.504 4.113 10.301 1.00 87.88 100 LEU A C 1
ATOM 784 O O . LEU A 1 100 ? 6.111 4.940 10.973 1.00 87.88 100 LEU A O 1
ATOM 788 N N . LYS A 1 101 ? 5.569 2.808 10.573 1.00 89.00 101 LYS A N 1
ATOM 789 C CA . LYS A 1 101 ? 6.373 2.227 11.666 1.00 89.00 101 LYS A CA 1
ATOM 790 C C . LYS A 1 101 ? 7.548 1.408 11.158 1.00 89.00 101 LYS A C 1
ATOM 792 O O . LYS A 1 101 ? 8.505 1.182 11.892 1.00 89.00 101 LYS A O 1
ATOM 797 N N . LYS A 1 102 ? 7.438 0.888 9.937 1.00 89.06 102 LYS A N 1
ATOM 798 C CA . LYS A 1 102 ? 8.438 0.036 9.303 1.00 89.06 102 LYS A CA 1
ATOM 799 C C . LYS A 1 102 ? 8.577 0.435 7.846 1.00 89.06 102 LYS A C 1
ATOM 801 O O . LYS A 1 102 ? 7.578 0.550 7.139 1.00 89.06 102 LYS A O 1
ATOM 806 N N . PHE A 1 103 ? 9.815 0.572 7.396 1.00 85.88 103 PHE A N 1
ATOM 807 C CA . PHE A 1 103 ? 10.120 0.722 5.984 1.00 85.88 103 PHE A CA 1
ATOM 808 C C . PHE A 1 103 ? 11.206 -0.273 5.578 1.00 85.88 103 PHE A C 1
ATOM 810 O O . PHE A 1 103 ? 12.069 -0.623 6.384 1.00 85.88 103 PHE A O 1
ATOM 817 N N . ALA A 1 104 ? 11.135 -0.752 4.341 1.00 85.94 104 ALA A N 1
ATOM 818 C CA . ALA A 1 104 ? 12.173 -1.574 3.737 1.00 85.94 104 ALA A CA 1
ATOM 819 C C . ALA A 1 104 ? 12.478 -1.060 2.334 1.00 85.94 104 ALA A C 1
ATOM 821 O O . ALA A 1 104 ? 11.576 -0.745 1.557 1.00 85.94 104 ALA A O 1
ATOM 822 N N . LEU A 1 105 ? 13.762 -0.992 2.017 1.00 82.31 105 LEU A N 1
ATOM 823 C CA . LEU A 1 105 ? 14.247 -0.512 0.741 1.00 82.31 105 LEU A CA 1
ATOM 824 C C . LEU A 1 105 ? 15.099 -1.590 0.102 1.00 82.31 105 LEU A C 1
ATOM 826 O O . LEU A 1 105 ? 15.954 -2.188 0.755 1.00 82.31 105 LEU A O 1
ATOM 830 N N . TYR A 1 106 ? 14.860 -1.820 -1.178 1.00 80.81 106 TYR A N 1
ATOM 831 C CA . TYR A 1 106 ? 15.597 -2.792 -1.956 1.00 80.81 106 TYR A CA 1
ATOM 832 C C . TYR A 1 106 ? 16.257 -2.086 -3.136 1.00 80.81 106 TYR A C 1
ATOM 834 O O . TYR A 1 106 ? 15.616 -1.307 -3.837 1.00 80.81 106 TYR A O 1
ATOM 842 N N . PHE A 1 107 ? 17.539 -2.350 -3.365 1.00 75.50 107 PHE A N 1
ATOM 843 C CA . PHE A 1 107 ? 18.230 -1.812 -4.530 1.00 75.50 107 PHE A CA 1
ATOM 844 C C . PHE A 1 107 ? 18.006 -2.729 -5.727 1.00 75.50 107 PHE A C 1
ATOM 846 O O . PHE A 1 107 ? 18.281 -3.930 -5.661 1.00 75.50 107 PHE A O 1
ATOM 853 N N . ASP A 1 108 ? 17.467 -2.168 -6.805 1.00 71.88 108 ASP A N 1
ATOM 854 C CA . ASP A 1 108 ? 17.361 -2.870 -8.079 1.00 71.88 108 ASP A CA 1
ATOM 855 C C . ASP A 1 108 ? 18.716 -2.811 -8.799 1.00 71.88 108 ASP A C 1
ATOM 857 O O . ASP A 1 108 ? 19.046 -1.828 -9.462 1.00 71.88 108 ASP A O 1
ATOM 861 N N . ASN A 1 109 ? 19.516 -3.867 -8.638 1.00 63.59 109 ASN A N 1
ATOM 862 C CA . ASN A 1 109 ? 20.833 -4.003 -9.268 1.00 63.59 109 ASN A CA 1
ATOM 863 C C . ASN A 1 109 ? 20.760 -4.526 -10.714 1.00 63.59 109 ASN A C 1
ATOM 865 O O . ASN A 1 109 ? 21.785 -4.930 -11.263 1.00 63.59 109 ASN A O 1
ATOM 869 N N . SER A 1 110 ? 19.589 -4.531 -11.362 1.00 62.12 110 SER A N 1
ATOM 870 C CA . SER A 1 110 ? 19.406 -5.113 -12.701 1.00 62.12 110 SER A CA 1
ATOM 871 C C . SER A 1 110 ? 20.120 -4.368 -13.851 1.00 62.12 110 SER A C 1
ATOM 873 O O . SER A 1 110 ? 19.779 -4.572 -15.013 1.00 62.12 110 SER A O 1
ATOM 875 N N . SER A 1 111 ? 21.105 -3.512 -13.567 1.00 54.50 111 SER A N 1
ATOM 876 C CA . SER A 1 111 ? 21.908 -2.789 -14.564 1.00 54.50 111 SER A CA 1
ATOM 877 C C . SER A 1 111 ? 23.250 -3.460 -14.905 1.00 54.50 111 SER A C 1
ATOM 879 O O . SER A 1 111 ? 24.090 -2.816 -15.526 1.00 54.50 111 SER A O 1
ATOM 881 N N . LEU A 1 112 ? 23.480 -4.732 -14.549 1.00 49.09 112 LEU A N 1
ATOM 882 C CA . LEU A 1 112 ? 24.724 -5.449 -14.901 1.00 49.09 112 LEU A CA 1
ATOM 883 C C . LEU A 1 112 ? 24.558 -6.694 -15.794 1.00 49.09 112 LEU A C 1
ATOM 885 O O . LEU A 1 112 ? 25.553 -7.338 -16.095 1.00 49.09 112 LEU A O 1
ATOM 889 N N . GLU A 1 113 ? 23.358 -7.000 -16.295 1.00 46.00 113 GLU A N 1
ATOM 890 C CA . GLU A 1 113 ? 23.116 -8.227 -17.091 1.00 46.00 113 GLU A CA 1
ATOM 891 C C . GLU A 1 113 ? 22.716 -7.962 -18.560 1.00 46.00 113 GLU A C 1
ATOM 893 O O . GLU A 1 113 ? 22.291 -8.873 -19.259 1.00 46.00 113 GLU A O 1
ATOM 898 N N . HIS A 1 114 ? 22.867 -6.734 -19.076 1.00 43.62 114 HIS A N 1
ATOM 899 C CA . HIS A 1 114 ? 22.553 -6.427 -20.486 1.00 43.62 114 HIS A CA 1
ATOM 900 C C . HIS A 1 114 ? 23.760 -6.087 -21.381 1.00 43.62 114 HIS A C 1
ATOM 902 O O . HIS A 1 114 ? 23.554 -5.636 -22.500 1.00 43.62 114 HIS A O 1
ATOM 908 N N . ASN A 1 115 ? 25.002 -6.346 -20.945 1.00 40.16 115 ASN A N 1
ATOM 909 C CA . ASN A 1 115 ? 26.211 -6.135 -21.769 1.00 40.16 115 ASN A CA 1
ATOM 910 C C . ASN A 1 115 ? 27.167 -7.344 -21.837 1.00 40.16 115 ASN A C 1
ATOM 912 O O . ASN A 1 115 ? 28.360 -7.174 -22.074 1.00 40.16 115 ASN A O 1
ATOM 916 N N . LEU A 1 116 ? 26.672 -8.569 -21.654 1.00 44.09 116 LEU A N 1
ATOM 917 C CA . LEU A 1 116 ? 27.432 -9.776 -21.990 1.00 44.09 116 LEU A CA 1
ATOM 918 C C . LEU A 1 116 ? 26.586 -10.674 -22.888 1.00 44.09 116 LEU A C 1
ATOM 920 O O . LEU A 1 116 ? 25.927 -11.584 -22.395 1.00 44.09 116 LEU A O 1
ATOM 924 N N . LEU A 1 117 ? 26.578 -10.352 -24.184 1.00 37.66 117 LEU A N 1
ATOM 925 C CA . LEU A 1 117 ? 26.603 -11.271 -25.334 1.00 37.66 117 LEU A CA 1
ATOM 926 C C . LEU A 1 117 ? 26.641 -10.463 -26.637 1.00 37.66 117 LEU A C 1
ATOM 928 O O . LEU A 1 117 ? 25.778 -9.574 -26.805 1.00 37.66 117 LEU A O 1
#

Radius of gyration: 15.48 Å; Cα contacts (8 Å, |Δi|>4): 157; chains: 1; bounding box: 42×27×48 Å

Mean predicted aligned error: 10.27 Å

Solvent-accessible surface area (backbone atoms only — not comparable to full-atom values): 6796 Å² total; per-residue (Å²): 131,82,61,71,65,65,58,52,54,53,54,27,50,55,50,28,54,56,53,70,66,54,84,71,48,40,67,49,68,53,65,71,71,62,49,68,72,38,51,45,50,51,21,67,32,80,50,27,31,32,42,29,45,49,65,89,49,36,66,62,50,51,59,51,67,70,41,90,82,51,48,25,59,46,25,28,34,44,33,38,57,38,84,47,74,63,61,54,51,57,60,71,70,43,76,39,45,78,44,55,78,44,76,48,81,41,77,59,71,82,85,75,78,86,83,84,130

Sequence (117 aa):
MPNREGTTLEVSSLLSDTVRSCKRLVKLNRPPLLNSAAWKYFSNLPTLDTLSIFGSSVLGSFALLDQDDLDFLNVRTFSFYTRMAADATTVIQRPEFPSLKKFALYFDNSSLEHNLL

Organism: NCBI:txid180088

Nearest PDB structures (foldseek):
  3tsy-assembly1_A-2  TM=5.931E-01  e=3.578E-01  Arabidopsis thaliana
  3wv4-assembly1_A  TM=5.424E-01  e=4.315E-01  Streptomyces halstedii
  3wvn-assembly1_A  TM=5.952E-01  e=1.101E+00  Streptomyces halstedii
  8std-assembly3_F  TM=2.668E-01  e=9.789E+00  Lactiplantibacillus plantarum WCFS1

pLDDT: mean 73.82, std 13.96, range [37.66, 93.62]

Secondary structure (DSSP, 8-state):
---HHHHHHHHHHHHHHHHHT-TT--EEES--S--HHHHHHHHT-TT--EEEE-STTHHHHHHHHTSS----TT--EEEEEESSHHHHHHHHT-TT-TT--EEEEEE--TTSSSS--

=== Feature glossary ===
Key to the feature types in this record:

pLDDT. pLDDT is the predicted lDDT-Cα score: AlphaFold's confidence that the local environment of each residue (all inter-atomic distances within 15 Å) is correctly placed. It is a per-residue number between 0 and 100, with higher meaning more reliable.

Radius of gyration, Cα contacts, bounding box. The geometric summary reports three shape descriptors. Rg (radius of gyration) measures how spread out the Cα atoms are about their centre of mass; compact globular proteins have small Rg, elongated or unfolded ones large. Cα contacts (<8 Å, |i−j|>4) count long-range residue pairs in spatial proximity — high for tightly packed folds, near zero for rods or random coil. The bounding-box extents give the protein's footprint along x, y, z in Å.

Backbone torsions (φ/ψ). Backbone dihedral angles. Every residue except chain termini has a φ (preceding-C → N → Cα → C) and a ψ (N → Cα → C → next-N). They are reported in degrees following the IUPAC sign convention. Secondary structure is essentially a statement about which (φ, ψ) basin each residue occupies.

Contact-map, Ramachandran, and PAE plots. Plot images: a contact map (which residues are close in 3D, as an N×N binary image), a Ramachandran scatter (backbone torsion angles, revealing secondary-structure composition at a glance), and — for AlphaFold structures — a PAE heatmap (pairwise prediction confidence).

Predicted aligned error. Predicted Aligned Error (PAE) is an AlphaFold confidence matrix: entry (i, j) is the expected error in the position of residue j, in ångströms, when the prediction is superimposed on the true structure at residue i. Low PAE within a block of residues means that block is internally rigid and well-predicted; high PAE between two blocks means their relative placement is uncertain even if each block individually is confident.

Secondary structure (3-state, P-SEA). Three-state secondary structure (P-SEA) collapses the eight DSSP classes into helix (a), strand (b), and coil (c). P-SEA assigns these from Cα geometry alone — distances and angles — without requiring backbone oxygens, so it works on any Cα trace.

Solvent-accessible surface area. Solvent-accessible surface area (SASA) is the area in Å² traced out by the centre of a 1.4 Å probe sphere (a water molecule) rolled over the protein's van der Waals surface (Shrake–Rupley / Lee–Richards construction). Buried residues have near-zero SASA; fully exposed residues can exceed 200 Å². The total SASA scales roughly with the number of surface residues.

Foldseek 3Di. The Foldseek 3Di string encodes local tertiary geometry as a 20-letter alphabet — one character per residue — derived from the relative positions of nearby Cα atoms. Unlike the amino-acid sequence, 3Di is a direct function of the 3D structure, so two proteins with the same fold have similar 3Di strings even at low sequence identity.

B-factor. For experimental (PDB) structures, the B-factor (temperature factor) quantifies the positional spread of each atom in the crystal — a combination of thermal vibration and static disorder — in units of Å². High B-factors mark flexible loops or poorly resolved regions; low B-factors mark the rigid, well-ordered core.

mmCIF coordinates. The mmCIF block holds the 3D Cartesian coordinates of each backbone atom (N, Cα, C, O) in ångströms. mmCIF is the PDB's canonical archive format — a tagged-loop text representation of the atomic model.

InterPro / GO / CATH / organism. Functional annotations link the protein to curated databases. InterPro entries identify conserved domains and families by matching the sequence against member-database signatures (Pfam, PROSITE, CDD, …). Gene Ontology (GO) terms describe molecular function, biological process, and cellular component in a controlled vocabulary. CATH places the structure in a hierarchical fold classification (Class/Architecture/Topology/Homologous-superfamily). The organism is the source species.

Rendered structure images. Structure images are PyMOL renders from six orthogonal camera directions. Cartoon representation draws helices as coils and strands as arrows; sticks shows the backbone as bonds; surface shows the solvent-excluded envelope. Rainbow coloring maps sequence position to hue (blue→red, N→C); chain coloring assigns a distinct color per polypeptide.

Sequence. This is the polypeptide sequence — one letter per residue, N-terminus first. Length ranges from a few dozen residues for small domains to over a thousand for large multi-domain proteins.

Secondary structure (8-state, DSSP). The SS8 string is DSSP's per-residue secondary-structure call. α-helix (H) means an i→i+4 H-bond ladder; β-strand (E) means the residue participates in a β-sheet; 3₁₀ (G) and π (I) are tighter and wider helices; T/S are turns/bends; '-' is loop.

Nearest PDB structures. Structural nearest neighbors (via Foldseek easy-search vs the PDB). Reported per hit: target PDB id, E-value, and alignment TM-score. A TM-score above ~0.5 is the conventional threshold for 'same fold'.